Protein AF-A0A1C5S3Q2-F1 (afdb_monomer)

Secondary structure (DSSP, 8-state):
-PPPHHHHHHHHHHHHSS-HHHHHHHHT--HHHHHHHHHH-GGGS-HHHHHHHHHHHT--GGGGT-

Radius of gyration: 10.75 Å; Cα contacts (8 Å, |Δi|>4): 53; chains: 1; bounding box: 24×25×24 Å

pLDDT: mean 85.8, std 10.5, range [45.62, 95.31]

Mean predicted aligned error: 4.46 Å

Structure (mmCIF, N/CA/C/O backbone):
data_AF-A0A1C5S3Q2-F1
#
_entry.id   AF-A0A1C5S3Q2-F1
#
loop_
_atom_site.group_PDB
_atom_site.id
_atom_site.type_symbol
_atom_site.label_atom_id
_atom_site.label_alt_id
_atom_site.label_comp_id
_atom_site.label_asym_id
_atom_site.label_entity_id
_atom_site.label_seq_id
_atom_site.pdbx_PDB_ins_code
_atom_site.Cartn_x
_atom_site.Cartn_y
_atom_site.Cartn_z
_atom_site.occupancy
_atom_site.B_iso_or_equiv
_atom_site.auth_seq_id
_atom_site.auth_comp_id
_atom_site.auth_asym_id
_atom_site.auth_atom_id
_atom_site.pdbx_PDB_model_num
ATOM 1 N N . MET A 1 1 ? 14.610 14.998 -2.809 1.00 45.62 1 MET A N 1
ATOM 2 C CA . MET A 1 1 ? 14.390 13.616 -3.280 1.00 45.62 1 MET A CA 1
ATOM 3 C C . MET A 1 1 ? 12.908 13.482 -3.569 1.00 45.62 1 MET A C 1
ATOM 5 O O . MET A 1 1 ? 12.125 13.890 -2.723 1.00 45.62 1 MET A O 1
ATOM 9 N N . GLY A 1 2 ? 12.535 13.091 -4.789 1.00 67.06 2 GLY A N 1
ATOM 10 C CA . GLY A 1 2 ? 11.128 12.944 -5.171 1.00 67.06 2 GLY A CA 1
ATOM 11 C C . GLY A 1 2 ? 10.501 11.727 -4.494 1.00 67.06 2 GLY A C 1
ATOM 12 O O . GLY A 1 2 ? 11.210 10.772 -4.188 1.00 67.06 2 GLY A O 1
ATOM 13 N N . MET A 1 3 ? 9.192 11.784 -4.255 1.00 79.12 3 MET A N 1
ATOM 14 C CA . MET A 1 3 ? 8.418 10.666 -3.717 1.00 79.12 3 MET A CA 1
ATOM 15 C C . MET A 1 3 ? 8.522 9.455 -4.655 1.00 79.12 3 MET A C 1
ATOM 17 O O . MET A 1 3 ? 8.314 9.579 -5.864 1.00 79.12 3 MET A O 1
ATOM 21 N N . THR A 1 4 ? 8.848 8.292 -4.102 1.00 87.44 4 THR A N 1
ATOM 22 C CA . THR A 1 4 ? 8.861 7.017 -4.826 1.00 87.44 4 THR A CA 1
ATOM 23 C C . THR A 1 4 ? 7.438 6.548 -5.133 1.00 87.44 4 THR A C 1
ATOM 25 O O . THR A 1 4 ? 6.455 6.980 -4.523 1.00 87.44 4 THR A O 1
ATOM 28 N N . ARG A 1 5 ? 7.301 5.628 -6.089 1.00 84.19 5 ARG A N 1
ATOM 29 C CA . ARG A 1 5 ? 5.992 5.074 -6.473 1.00 84.19 5 ARG A CA 1
ATOM 30 C C . ARG A 1 5 ? 5.359 4.299 -5.326 1.00 84.19 5 ARG A C 1
ATOM 32 O O . ARG A 1 5 ? 4.150 4.345 -5.127 1.00 84.19 5 ARG A O 1
ATOM 39 N N . GLU A 1 6 ? 6.195 3.623 -4.557 1.00 89.06 6 GLU A N 1
ATOM 40 C CA . GLU A 1 6 ? 5.844 2.855 -3.377 1.00 89.06 6 GLU A CA 1
ATOM 41 C C . GLU A 1 6 ? 5.331 3.769 -2.259 1.00 89.06 6 GLU A C 1
ATOM 43 O O . GLU A 1 6 ? 4.304 3.480 -1.645 1.00 89.06 6 GLU A O 1
ATOM 48 N N . GLU A 1 7 ? 5.985 4.910 -2.030 1.00 88.81 7 GLU A N 1
ATOM 49 C CA . GLU A 1 7 ? 5.510 5.926 -1.084 1.00 88.81 7 GLU A CA 1
ATOM 50 C C . GLU A 1 7 ? 4.182 6.540 -1.530 1.00 88.81 7 GLU A C 1
ATOM 52 O O . GLU A 1 7 ? 3.272 6.677 -0.708 1.00 88.81 7 GLU A O 1
ATOM 57 N N . ARG A 1 8 ? 4.021 6.834 -2.829 1.00 88.19 8 ARG A N 1
ATOM 58 C CA . ARG A 1 8 ? 2.746 7.311 -3.385 1.00 88.19 8 ARG A CA 1
ATOM 59 C C . ARG A 1 8 ? 1.639 6.276 -3.186 1.00 88.19 8 ARG A C 1
ATOM 61 O O . ARG A 1 8 ? 0.566 6.623 -2.697 1.00 88.19 8 ARG A O 1
ATOM 68 N N . LEU A 1 9 ? 1.905 5.005 -3.494 1.00 88.50 9 LEU A N 1
ATOM 69 C CA . LEU A 1 9 ? 0.952 3.911 -3.295 1.00 88.50 9 LEU A CA 1
ATOM 70 C C . LEU A 1 9 ? 0.568 3.781 -1.817 1.00 88.50 9 LEU A C 1
ATOM 72 O O . LEU A 1 9 ? -0.612 3.683 -1.489 1.00 88.50 9 LEU A O 1
ATOM 76 N N . ARG A 1 10 ? 1.551 3.844 -0.913 1.00 91.12 10 ARG A N 1
ATOM 77 C CA . ARG A 1 10 ? 1.312 3.820 0.533 1.00 91.12 10 ARG A CA 1
ATOM 78 C C . ARG A 1 10 ? 0.444 4.991 0.984 1.00 91.12 10 ARG A C 1
ATOM 80 O O . ARG A 1 10 ? -0.466 4.775 1.777 1.00 91.12 10 ARG A O 1
ATOM 87 N N . SER A 1 11 ? 0.701 6.196 0.483 1.00 91.12 11 SER A N 1
ATOM 88 C CA . SER A 1 11 ? -0.113 7.369 0.802 1.00 91.12 11 SER A CA 1
ATOM 89 C C . SER A 1 11 ? -1.559 7.185 0.343 1.00 91.12 11 SER A C 1
ATOM 91 O O . SER A 1 11 ? -2.472 7.437 1.116 1.00 91.12 11 SER A O 1
ATOM 93 N N . LEU A 1 12 ? -1.772 6.685 -0.877 1.00 91.00 12 LEU A N 1
ATOM 94 C CA . LEU A 1 12 ? -3.109 6.431 -1.428 1.00 91.00 12 LEU A CA 1
ATOM 95 C C . LEU A 1 12 ? -3.864 5.346 -0.651 1.00 91.00 12 LEU A C 1
ATOM 97 O O . LEU A 1 12 ? -5.068 5.461 -0.432 1.00 91.00 12 LEU A O 1
ATOM 101 N N . ILE A 1 13 ? -3.155 4.310 -0.195 1.00 92.69 13 ILE A N 1
ATOM 102 C CA . ILE A 1 13 ? -3.725 3.287 0.685 1.00 92.69 13 ILE A CA 1
ATOM 103 C C . ILE A 1 13 ? -4.187 3.916 2.001 1.00 92.69 13 ILE A C 1
ATOM 105 O 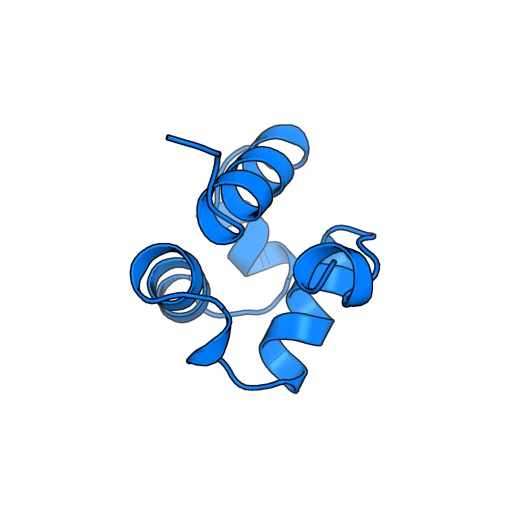O . IL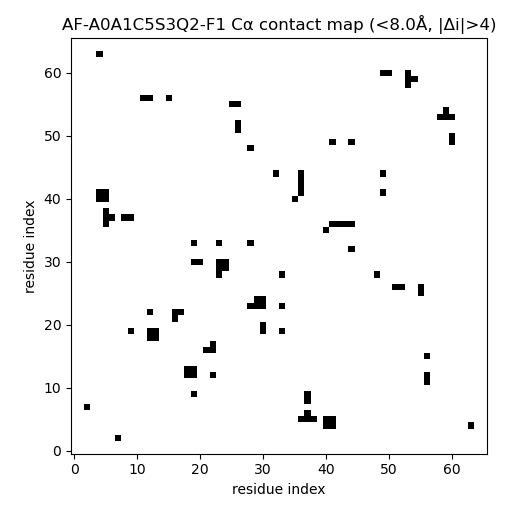E A 1 13 ? -5.294 3.632 2.445 1.00 92.69 13 ILE A O 1
ATOM 109 N N . LEU A 1 14 ? -3.358 4.754 2.626 1.00 93.12 14 LEU A N 1
ATOM 110 C CA . LEU A 1 14 ? -3.674 5.373 3.918 1.00 93.12 14 LEU A CA 1
ATOM 111 C C . LEU A 1 14 ? -4.732 6.483 3.820 1.00 93.12 14 LEU A C 1
ATOM 113 O O . LEU A 1 14 ? -5.383 6.777 4.816 1.00 93.12 14 LEU A O 1
ATOM 117 N N . ASP A 1 15 ? -4.920 7.067 2.639 1.00 92.88 15 ASP A N 1
ATOM 118 C CA . ASP A 1 15 ? -5.980 8.041 2.363 1.00 92.88 15 ASP A CA 1
ATOM 119 C C . ASP A 1 15 ? -7.370 7.376 2.303 1.00 92.88 15 ASP A C 1
ATOM 121 O O . ASP A 1 15 ? -8.360 7.936 2.767 1.00 92.88 15 ASP A O 1
ATOM 125 N N . ARG A 1 16 ? -7.445 6.139 1.784 1.00 91.44 16 ARG A N 1
ATOM 126 C CA . ARG A 1 16 ? -8.711 5.402 1.588 1.00 91.44 16 ARG A CA 1
ATOM 127 C C . ARG A 1 16 ? -9.004 4.339 2.647 1.00 91.44 16 ARG A C 1
ATOM 129 O O . ARG A 1 16 ? -10.161 3.972 2.842 1.00 91.44 16 ARG A O 1
ATOM 136 N N . TYR A 1 17 ? -7.979 3.825 3.321 1.00 93.75 17 TYR A N 1
ATOM 137 C CA . TYR A 1 17 ? -8.084 2.735 4.291 1.00 93.75 17 TYR A CA 1
ATOM 138 C C . TYR A 1 17 ? -7.336 3.084 5.577 1.00 93.75 17 TYR A C 1
ATOM 140 O O . TYR A 1 17 ? -6.256 3.665 5.544 1.00 93.75 17 TYR A O 1
ATOM 148 N N . ALA A 1 18 ? -7.843 2.634 6.730 1.00 91.81 18 ALA A N 1
ATOM 149 C CA . ALA A 1 18 ? -7.239 2.977 8.022 1.00 91.81 18 ALA A CA 1
ATOM 150 C C . ALA A 1 18 ? -5.834 2.377 8.227 1.00 91.81 18 ALA A C 1
ATOM 152 O O . ALA A 1 18 ? -5.082 2.812 9.096 1.00 91.81 18 ALA A O 1
ATOM 153 N N . SER A 1 19 ? -5.472 1.336 7.469 1.00 95.00 19 SER A N 1
ATOM 154 C CA . SER A 1 19 ? -4.131 0.750 7.492 1.00 95.00 19 SER A CA 1
ATOM 155 C C . SER A 1 19 ? -3.854 -0.088 6.247 1.00 95.00 19 SER A C 1
ATOM 157 O O . SER A 1 19 ? -4.771 -0.594 5.597 1.00 95.00 19 SER A O 1
ATOM 159 N N . VAL A 1 20 ? -2.571 -0.354 5.982 1.00 94.19 20 VAL A N 1
ATOM 160 C CA . VAL A 1 20 ? -2.171 -1.275 4.905 1.00 94.19 20 VAL A CA 1
ATOM 161 C C . VAL A 1 20 ? -2.687 -2.698 5.145 1.00 94.19 20 VAL A C 1
ATOM 163 O O . VAL A 1 20 ? -2.994 -3.419 4.201 1.00 94.19 20 VAL A O 1
ATOM 166 N N . ARG A 1 21 ? -2.848 -3.101 6.411 1.00 94.81 21 ARG A N 1
ATOM 167 C CA . ARG A 1 21 ? -3.456 -4.388 6.762 1.00 94.81 21 ARG A CA 1
ATOM 168 C C . ARG A 1 21 ? -4.922 -4.445 6.338 1.00 94.81 21 ARG A C 1
ATOM 170 O O . ARG A 1 21 ? -5.320 -5.428 5.720 1.00 94.81 21 ARG A O 1
ATOM 177 N N . GLN A 1 22 ? -5.702 -3.404 6.625 1.00 95.12 22 GLN A N 1
ATOM 178 C CA . GLN A 1 22 ? -7.102 -3.339 6.196 1.00 95.12 22 GLN A CA 1
ATOM 179 C C . GLN A 1 22 ? -7.208 -3.386 4.670 1.00 95.12 22 GLN A C 1
ATOM 181 O O . GLN A 1 22 ? -7.994 -4.163 4.137 1.00 95.12 22 GLN A O 1
ATOM 186 N N . PHE A 1 23 ? -6.372 -2.618 3.976 1.00 95.31 23 PHE A N 1
ATOM 187 C CA . PHE A 1 23 ? -6.305 -2.657 2.521 1.00 95.31 23 PHE A CA 1
ATOM 188 C C . PHE A 1 23 ? -5.969 -4.053 1.987 1.00 95.31 23 PHE A C 1
ATOM 190 O O . PHE A 1 23 ? -6.655 -4.533 1.098 1.00 95.31 23 PHE A O 1
ATOM 197 N N . SER A 1 24 ? -4.983 -4.749 2.564 1.00 94.12 24 SER A N 1
ATOM 198 C CA . SER A 1 24 ? -4.619 -6.105 2.125 1.00 94.12 24 SER A CA 1
ATOM 199 C C . SER A 1 24 ? -5.782 -7.101 2.247 1.00 94.12 24 SER A C 1
ATOM 201 O O . SER A 1 24 ? -5.992 -7.924 1.360 1.00 94.12 24 SER A O 1
ATOM 203 N N . LEU A 1 25 ? -6.593 -6.970 3.304 1.00 94.38 25 LEU A N 1
ATOM 204 C CA . LEU A 1 25 ? -7.790 -7.788 3.496 1.00 94.38 25 LEU A CA 1
ATOM 205 C C . LEU A 1 25 ? -8.853 -7.475 2.441 1.00 94.38 25 LEU A C 1
ATOM 207 O O . LEU A 1 25 ? -9.452 -8.397 1.898 1.00 94.38 25 LEU A O 1
ATOM 211 N N . HIS A 1 26 ? -9.064 -6.193 2.142 1.00 93.44 26 HIS A N 1
ATOM 212 C CA . HIS A 1 26 ? -10.058 -5.758 1.163 1.00 93.44 26 HIS A CA 1
ATOM 213 C C . HIS A 1 26 ? -9.653 -6.131 -0.268 1.00 93.44 26 HIS A C 1
ATOM 215 O O . HIS A 1 26 ? -10.444 -6.708 -1.004 1.00 93.44 26 HIS A O 1
ATOM 221 N N . ALA A 1 27 ? -8.380 -5.923 -0.606 1.00 91.19 27 ALA A N 1
ATOM 222 C CA . ALA A 1 27 ? -7.801 -6.303 -1.885 1.00 91.19 27 ALA A CA 1
ATOM 223 C C . ALA A 1 27 ? -7.704 -7.823 -2.073 1.00 91.19 27 ALA A C 1
ATOM 225 O O . ALA A 1 27 ? -7.428 -8.255 -3.184 1.00 91.19 27 ALA A O 1
ATOM 226 N N . GLY A 1 28 ? -7.867 -8.647 -1.029 1.00 92.44 28 GLY A N 1
ATOM 227 C CA . GLY A 1 28 ? -7.698 -10.102 -1.116 1.00 92.44 28 GLY A CA 1
ATOM 228 C C . GLY A 1 28 ? -6.249 -10.543 -1.359 1.00 92.44 28 GLY A C 1
ATOM 229 O O . GLY A 1 28 ? -6.011 -11.599 -1.945 1.00 92.44 28 GLY A O 1
ATOM 230 N N . VAL A 1 29 ? -5.273 -9.734 -0.935 1.00 91.06 29 VAL A N 1
ATOM 231 C CA . VAL A 1 29 ? -3.835 -9.981 -1.119 1.00 91.06 29 VAL A CA 1
ATOM 232 C C . VAL A 1 29 ? -3.176 -10.156 0.254 1.00 91.06 29 VA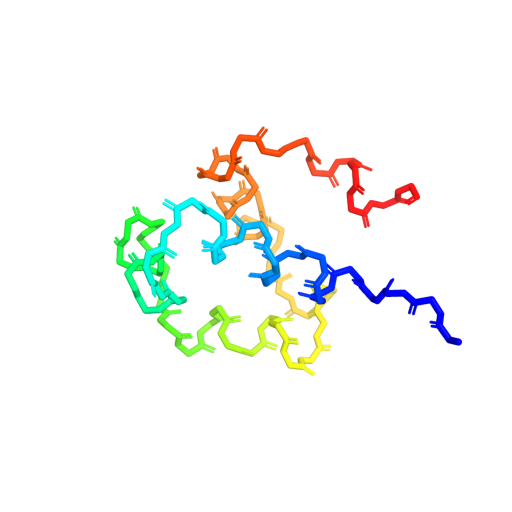L A C 1
ATOM 234 O O . VAL A 1 29 ? -3.480 -9.396 1.172 1.00 91.06 29 VAL A O 1
ATOM 237 N N . PRO A 1 30 ? -2.241 -11.106 0.446 1.00 93.56 30 PRO A N 1
ATOM 238 C CA . PRO A 1 30 ? -1.553 -11.250 1.725 1.00 93.56 30 PRO A CA 1
ATOM 239 C C . PRO A 1 30 ? -0.841 -9.961 2.154 1.00 93.56 30 PRO A C 1
ATOM 241 O O . PRO A 1 30 ? -0.138 -9.327 1.365 1.00 93.56 30 PRO A O 1
ATOM 244 N N . TYR A 1 31 ? -0.951 -9.606 3.437 1.00 94.00 31 TYR A N 1
ATOM 245 C CA . TYR A 1 31 ? -0.282 -8.428 4.004 1.00 94.00 31 TYR A CA 1
ATOM 246 C C . TYR A 1 31 ? 1.230 -8.414 3.729 1.00 94.00 31 TYR A C 1
ATOM 248 O O . TYR A 1 31 ? 1.794 -7.374 3.394 1.00 94.00 31 TYR A O 1
ATOM 256 N N . SER A 1 32 ? 1.886 -9.575 3.818 1.00 92.62 32 SER A N 1
ATOM 257 C CA . SER A 1 32 ? 3.312 -9.740 3.515 1.00 92.62 32 SER A CA 1
ATOM 258 C C . SER A 1 32 ? 3.653 -9.401 2.063 1.00 92.62 32 SER A C 1
ATOM 260 O O . SER A 1 32 ? 4.700 -8.802 1.812 1.00 92.62 32 SER A O 1
ATOM 262 N N . THR A 1 33 ? 2.770 -9.724 1.116 1.00 91.38 33 THR A N 1
ATOM 263 C CA . THR A 1 33 ? 2.919 -9.368 -0.300 1.00 91.38 33 THR A CA 1
ATOM 264 C C . THR A 1 33 ? 2.842 -7.857 -0.480 1.00 91.38 33 THR A C 1
ATOM 266 O O . THR A 1 33 ? 3.733 -7.275 -1.095 1.00 91.38 33 THR A O 1
ATOM 269 N N . VAL A 1 34 ? 1.843 -7.203 0.125 1.00 92.69 34 VAL A N 1
ATOM 270 C CA . VAL A 1 34 ? 1.701 -5.738 0.062 1.00 92.69 34 VAL A CA 1
ATOM 271 C C . VAL A 1 34 ? 2.903 -5.042 0.710 1.00 92.69 34 VAL A C 1
ATOM 273 O O . VAL A 1 34 ? 3.465 -4.116 0.132 1.00 92.69 34 VAL A O 1
ATOM 276 N N . MET A 1 35 ? 3.360 -5.514 1.873 1.00 92.56 35 MET A N 1
ATOM 277 C CA . MET A 1 35 ? 4.561 -4.986 2.532 1.00 92.56 35 MET A CA 1
ATOM 278 C C . MET A 1 35 ? 5.820 -5.162 1.689 1.00 92.56 35 MET A C 1
ATOM 280 O O . MET A 1 35 ? 6.619 -4.236 1.584 1.00 92.56 35 MET A O 1
ATOM 284 N N . THR A 1 36 ? 5.999 -6.331 1.073 1.00 91.12 36 THR A N 1
ATOM 285 C CA . THR A 1 36 ? 7.163 -6.594 0.221 1.00 91.12 36 THR A CA 1
ATOM 286 C C . THR A 1 36 ? 7.158 -5.682 -0.998 1.00 91.12 36 THR A C 1
ATOM 288 O O . THR A 1 36 ? 8.200 -5.132 -1.334 1.00 91.12 36 THR A O 1
ATOM 291 N N . LEU A 1 37 ? 5.993 -5.468 -1.610 1.00 90.69 37 LEU A N 1
ATOM 292 C CA . LEU A 1 37 ? 5.817 -4.557 -2.738 1.00 90.69 37 LEU A CA 1
ATOM 293 C C . LEU A 1 37 ? 6.156 -3.109 -2.357 1.00 90.69 37 LEU A C 1
ATOM 295 O O . LEU A 1 37 ? 6.891 -2.444 -3.079 1.00 90.69 37 LEU A O 1
ATOM 299 N N . LEU A 1 38 ? 5.693 -2.643 -1.194 1.00 90.44 38 LEU A N 1
ATOM 300 C CA . LEU A 1 38 ? 6.006 -1.299 -0.697 1.00 90.44 38 LEU A CA 1
ATOM 301 C C . LEU A 1 38 ? 7.479 -1.129 -0.281 1.00 90.44 38 LEU A C 1
ATOM 303 O O . LEU A 1 38 ? 7.985 -0.014 -0.308 1.00 90.44 38 LEU A O 1
ATOM 307 N N . ALA A 1 39 ? 8.162 -2.201 0.134 1.00 89.12 39 ALA A N 1
ATOM 308 C CA . ALA A 1 39 ? 9.540 -2.137 0.632 1.00 89.12 39 ALA A CA 1
ATOM 309 C C . ALA A 1 39 ? 10.607 -2.410 -0.441 1.00 89.12 39 ALA A C 1
ATOM 311 O O . ALA A 1 39 ? 11.680 -1.813 -0.408 1.00 89.12 39 ALA A O 1
ATOM 312 N N . ARG A 1 40 ? 10.346 -3.349 -1.359 1.00 85.12 40 ARG A N 1
ATOM 313 C CA . ARG A 1 40 ? 11.286 -3.794 -2.407 1.00 85.12 40 ARG A CA 1
ATOM 314 C C . ARG A 1 40 ? 10.979 -3.217 -3.784 1.00 85.12 40 ARG A C 1
ATOM 316 O O . ARG A 1 40 ? 11.793 -3.361 -4.692 1.00 85.12 40 ARG A O 1
ATOM 323 N N . GLY A 1 41 ? 9.826 -2.578 -3.929 1.00 84.12 41 GLY A N 1
ATOM 324 C CA . GLY A 1 41 ? 9.392 -1.959 -5.164 1.00 84.12 41 GLY A CA 1
ATOM 325 C C . GLY A 1 41 ? 8.361 -2.772 -5.935 1.00 84.12 41 GLY A C 1
ATOM 326 O O . GLY A 1 41 ? 8.315 -4.005 -5.877 1.00 84.12 41 GLY A O 1
ATOM 327 N N . ILE A 1 42 ? 7.552 -2.054 -6.713 1.00 82.25 42 ILE A N 1
ATOM 328 C CA . ILE A 1 42 ? 6.438 -2.617 -7.494 1.00 82.25 42 ILE A CA 1
ATOM 329 C C . ILE A 1 42 ? 6.928 -3.608 -8.562 1.00 82.25 42 ILE A C 1
ATOM 331 O O . ILE A 1 42 ? 6.256 -4.596 -8.840 1.00 82.25 42 ILE A O 1
ATOM 335 N N . GLY A 1 43 ? 8.133 -3.403 -9.105 1.00 76.44 43 GLY A N 1
ATOM 336 C CA . GLY A 1 43 ? 8.713 -4.259 -10.149 1.00 76.44 43 GLY A CA 1
ATOM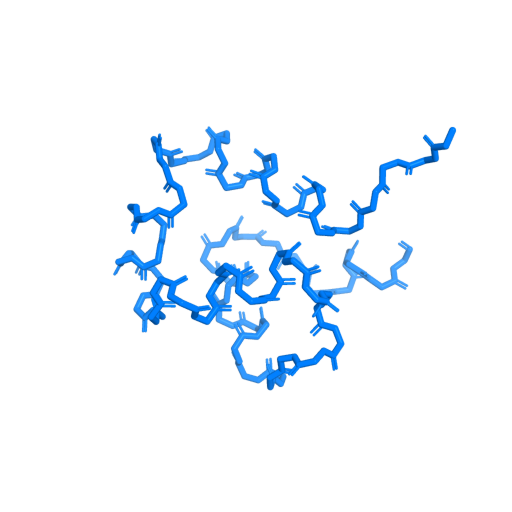 337 C C . GLY A 1 43 ? 9.042 -5.693 -9.716 1.00 76.44 43 GLY A C 1
ATOM 338 O O . GLY A 1 43 ? 9.274 -6.537 -10.575 1.00 76.44 43 GLY A O 1
ATOM 339 N N . GLY A 1 44 ? 9.065 -5.982 -8.410 1.00 78.75 44 GLY A N 1
ATOM 340 C CA . GLY A 1 44 ? 9.275 -7.338 -7.888 1.00 78.75 44 GLY A CA 1
ATOM 341 C C . GLY A 1 44 ? 7.989 -8.150 -7.701 1.00 78.75 44 GLY A C 1
ATOM 342 O O . GLY A 1 44 ? 8.063 -9.333 -7.374 1.00 78.75 44 GLY A O 1
ATOM 343 N N . ALA A 1 45 ? 6.817 -7.532 -7.862 1.00 84.88 45 ALA A N 1
ATOM 344 C CA . ALA A 1 45 ? 5.526 -8.199 -7.727 1.00 84.88 45 ALA A CA 1
ATOM 345 C C . ALA A 1 45 ? 5.023 -8.725 -9.079 1.00 84.88 45 ALA A C 1
ATOM 347 O O . ALA A 1 45 ? 5.367 -8.189 -10.132 1.00 84.88 45 ALA A O 1
ATOM 348 N N . SER A 1 46 ? 4.175 -9.762 -9.061 1.00 86.25 46 SER A N 1
ATOM 349 C CA . SER A 1 46 ? 3.537 -10.219 -10.299 1.00 86.25 46 SER A CA 1
ATOM 350 C C . SER A 1 46 ? 2.623 -9.130 -10.858 1.00 86.25 46 SER A C 1
ATOM 352 O O . SER A 1 46 ? 1.984 -8.391 -10.101 1.00 86.25 46 SER A O 1
ATOM 354 N N . PHE A 1 47 ? 2.517 -9.069 -12.184 1.00 84.12 47 PHE A N 1
ATOM 355 C CA . PHE A 1 47 ? 1.622 -8.135 -12.860 1.00 84.12 47 PHE A CA 1
ATOM 356 C C . PHE A 1 47 ? 0.179 -8.253 -12.346 1.00 84.12 47 PHE A C 1
ATOM 358 O O . PHE A 1 47 ? -0.440 -7.238 -12.038 1.00 84.12 47 PHE A O 1
ATOM 365 N N . ASP 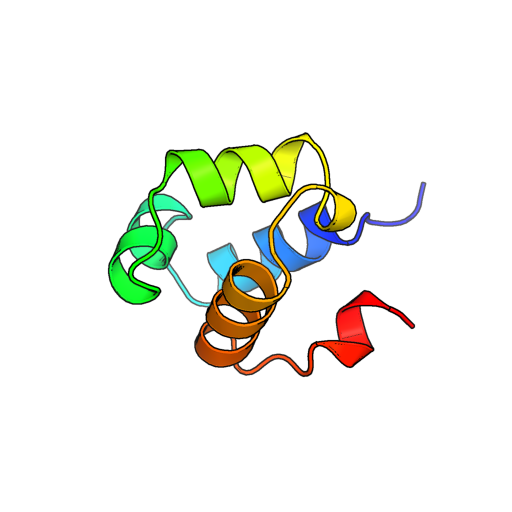A 1 48 ? -0.326 -9.474 -12.146 1.00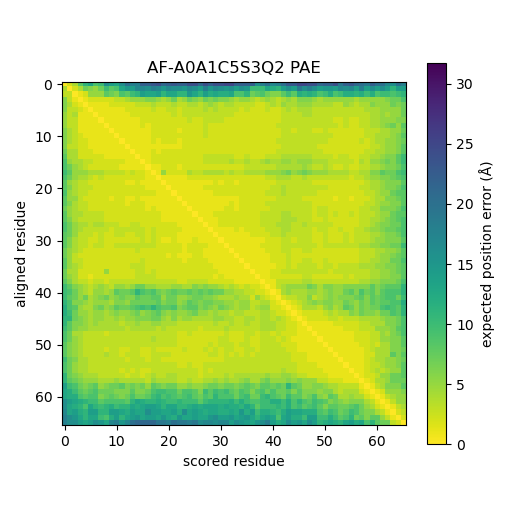 87.25 48 ASP A N 1
ATOM 366 C CA . ASP A 1 48 ? -1.669 -9.716 -11.601 1.00 87.25 48 ASP A CA 1
ATOM 367 C C . ASP A 1 48 ? -1.875 -9.073 -10.228 1.00 87.25 48 ASP A C 1
ATOM 369 O O . ASP A 1 48 ? -2.911 -8.450 -9.983 1.00 87.25 48 ASP A O 1
ATOM 373 N N . THR A 1 49 ? -0.866 -9.164 -9.356 1.00 88.19 49 THR A N 1
ATOM 374 C CA . THR A 1 49 ? -0.903 -8.563 -8.017 1.00 88.19 49 THR A CA 1
ATOM 375 C C . THR A 1 49 ? -0.963 -7.044 -8.121 1.00 88.19 49 THR A C 1
ATOM 377 O O . THR A 1 49 ? -1.796 -6.409 -7.477 1.00 88.19 49 THR A O 1
ATOM 380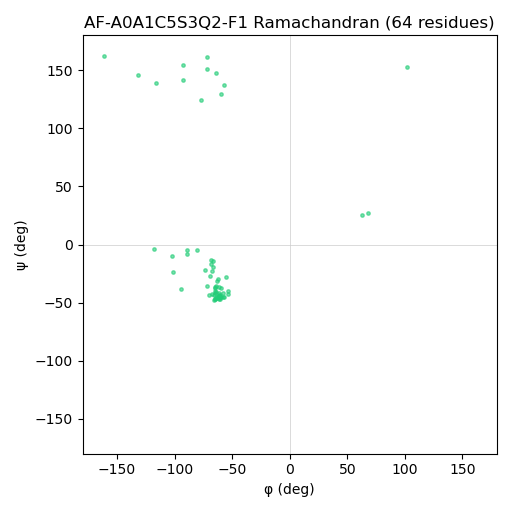 N N . VAL A 1 50 ? -0.114 -6.446 -8.961 1.00 86.69 50 VAL A N 1
ATOM 381 C CA . VAL A 1 50 ? -0.098 -4.991 -9.173 1.00 86.69 50 VAL A CA 1
ATOM 382 C C . VAL A 1 50 ? -1.439 -4.517 -9.732 1.00 86.69 50 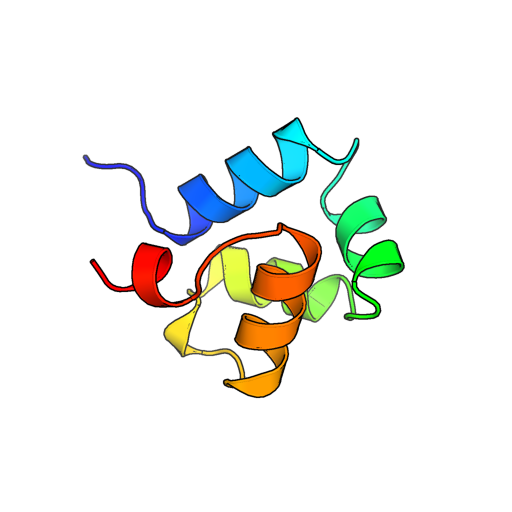VAL A C 1
ATOM 384 O O . VAL A 1 50 ? -2.014 -3.562 -9.212 1.00 86.69 50 VAL A O 1
ATOM 387 N N . MET A 1 51 ? -1.983 -5.220 -10.726 1.00 87.94 51 MET A N 1
ATOM 388 C CA . MET A 1 51 ? -3.288 -4.918 -11.316 1.00 87.94 51 MET A CA 1
ATOM 389 C C . MET A 1 51 ? -4.422 -5.015 -10.295 1.00 87.94 51 MET A C 1
ATOM 391 O O . MET A 1 51 ? -5.308 -4.164 -10.289 1.00 87.94 51 MET A O 1
ATOM 395 N N . GLN A 1 52 ? -4.407 -6.025 -9.425 1.00 89.56 52 GLN A N 1
ATOM 396 C CA . GLN A 1 52 ? -5.405 -6.192 -8.368 1.00 89.56 52 GLN A CA 1
ATOM 397 C C . GLN A 1 52 ? -5.376 -5.032 -7.372 1.00 89.56 52 GLN A C 1
ATOM 399 O O . GLN A 1 52 ? -6.422 -4.456 -7.089 1.00 89.56 52 GLN A O 1
ATOM 404 N N . LEU A 1 53 ? -4.189 -4.628 -6.916 1.00 88.88 53 LEU A N 1
ATOM 405 C CA . LEU A 1 53 ? -4.030 -3.492 -6.004 1.00 88.88 53 LEU A CA 1
ATOM 406 C C . LEU A 1 53 ? -4.442 -2.168 -6.663 1.00 88.88 53 LEU A C 1
ATOM 408 O O . LEU A 1 53 ? -5.095 -1.345 -6.027 1.00 88.88 53 LEU A O 1
ATOM 412 N N . CYS A 1 54 ? -4.099 -1.971 -7.941 1.00 87.69 54 CYS A N 1
ATOM 413 C CA . CYS A 1 54 ? -4.502 -0.782 -8.695 1.00 87.69 54 CYS A CA 1
ATOM 414 C C . CYS A 1 54 ? -6.020 -0.713 -8.870 1.00 87.69 54 CYS A C 1
ATOM 416 O O . CYS A 1 54 ? -6.602 0.339 -8.622 1.00 87.69 54 CYS A O 1
ATOM 418 N N . ARG A 1 55 ? -6.669 -1.830 -9.235 1.00 88.75 55 ARG A N 1
ATOM 419 C CA . ARG A 1 55 ? -8.136 -1.910 -9.337 1.00 88.75 55 ARG A CA 1
ATOM 420 C C . ARG A 1 55 ? -8.806 -1.533 -8.024 1.00 88.75 55 ARG A C 1
ATOM 422 O O . ARG A 1 55 ? -9.731 -0.730 -8.037 1.00 88.75 55 ARG A O 1
ATOM 429 N N . GLU A 1 56 ? -8.300 -2.063 -6.915 1.00 90.94 56 GLU A N 1
ATOM 430 C CA . GLU A 1 56 ? -8.857 -1.796 -5.590 1.00 90.94 56 GLU A CA 1
ATOM 431 C C . GLU A 1 56 ? -8.718 -0.323 -5.184 1.00 90.94 56 GLU A C 1
ATOM 433 O O . GLU A 1 56 ? -9.620 0.276 -4.609 1.00 90.94 56 GLU A O 1
ATOM 438 N N . LEU A 1 57 ? -7.602 0.305 -5.556 1.00 87.56 57 LEU A N 1
ATOM 439 C CA . LEU A 1 57 ? -7.368 1.727 -5.307 1.00 87.56 57 LEU A CA 1
ATOM 440 C C . LEU A 1 57 ? -8.054 2.647 -6.333 1.00 87.56 57 LEU A C 1
ATOM 442 O O . LEU A 1 57 ? -7.989 3.870 -6.186 1.00 87.56 57 LEU A O 1
ATOM 446 N N . GLY A 1 58 ? -8.697 2.091 -7.366 1.00 84.38 58 GLY A N 1
ATOM 447 C CA . GLY A 1 58 ? -9.241 2.852 -8.493 1.00 84.38 58 GLY A CA 1
ATOM 448 C C . GLY A 1 58 ? -8.164 3.581 -9.305 1.00 84.38 58 GLY A C 1
ATOM 449 O O . GLY A 1 58 ? -8.445 4.610 -9.914 1.00 84.38 58 GLY A O 1
ATOM 450 N N . LEU A 1 59 ? -6.927 3.081 -9.278 1.00 83.38 59 LEU A 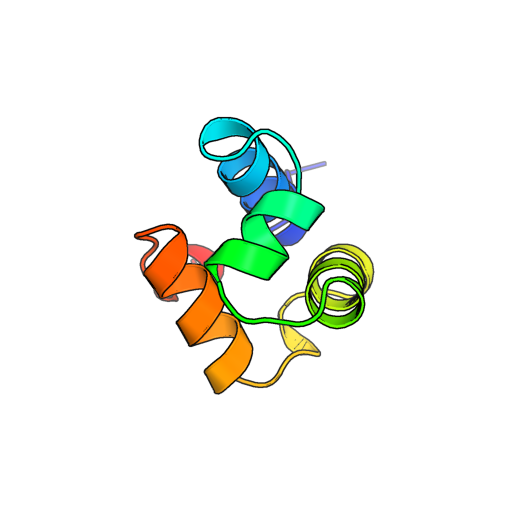N 1
ATOM 451 C CA . LEU A 1 59 ? -5.781 3.663 -9.967 1.00 83.38 59 LEU A CA 1
ATOM 452 C C . LEU A 1 59 ? -5.608 3.036 -11.341 1.00 83.38 59 LEU A C 1
ATOM 454 O O . LEU A 1 59 ? -5.738 1.822 -11.520 1.00 83.38 59 LEU A O 1
ATOM 458 N N . ASN A 1 60 ? -5.229 3.867 -12.307 1.00 77.00 60 ASN A N 1
ATOM 459 C CA . ASN A 1 60 ? -4.774 3.362 -13.587 1.00 77.00 60 ASN A CA 1
ATOM 460 C C . ASN A 1 60 ? -3.332 2.840 -13.419 1.00 77.00 60 ASN A C 1
ATOM 462 O O . ASN A 1 60 ? -2.474 3.609 -12.988 1.00 77.00 60 ASN A O 1
ATOM 466 N N . PRO A 1 61 ? -3.017 1.576 -13.758 1.00 70.31 61 PRO A N 1
ATOM 467 C CA . PRO A 1 61 ? -1.663 1.024 -13.615 1.00 70.31 61 PRO A CA 1
ATOM 468 C C . PRO A 1 61 ? -0.602 1.851 -14.352 1.00 70.31 61 PRO A C 1
ATOM 470 O O . PRO A 1 61 ? 0.554 1.907 -13.938 1.00 70.31 61 PRO A O 1
ATOM 473 N N . PHE A 1 62 ? -1.009 2.534 -15.425 1.00 68.44 62 PHE A N 1
ATOM 474 C CA . PHE A 1 62 ? -0.160 3.441 -16.191 1.00 68.44 62 PHE A CA 1
ATOM 475 C C . PHE A 1 62 ? 0.248 4.703 -15.410 1.00 68.44 62 PHE A C 1
ATOM 477 O O . PHE A 1 62 ? 1.310 5.248 -15.686 1.00 68.44 62 PHE A O 1
ATOM 484 N N . GLU A 1 63 ? -0.500 5.125 -14.381 1.00 66.06 63 GLU A N 1
ATOM 485 C CA . GLU A 1 63 ? -0.084 6.229 -13.495 1.00 66.06 63 GLU A CA 1
ATOM 486 C C . GLU A 1 63 ? 1.121 5.882 -12.608 1.00 66.06 63 GLU A C 1
ATOM 488 O O . GLU A 1 63 ? 1.743 6.781 -12.045 1.00 66.06 63 GLU A O 1
ATOM 493 N N . LEU A 1 64 ? 1.444 4.594 -12.453 1.00 61.28 64 LEU A N 1
ATOM 494 C CA . LEU A 1 64 ? 2.639 4.135 -11.737 1.00 61.28 64 LEU A CA 1
ATOM 495 C C . LEU A 1 64 ? 3.861 4.007 -12.662 1.00 61.28 64 LEU A C 1
ATOM 497 O O . LEU A 1 64 ? 4.953 3.684 -12.196 1.00 61.28 64 LEU A O 1
ATOM 501 N N . TYR A 1 65 ? 3.698 4.211 -13.967 1.00 59.78 65 TYR A N 1
ATOM 502 C CA . TYR A 1 65 ? 4.770 4.070 -14.957 1.00 59.78 65 TYR A CA 1
ATOM 503 C C . TYR A 1 65 ? 5.098 5.368 -15.708 1.00 59.78 65 TYR A C 1
ATOM 505 O O . TYR A 1 65 ? 6.044 5.361 -16.494 1.00 59.78 65 TYR A O 1
ATOM 513 N N . ILE A 1 66 ? 4.353 6.449 -15.453 1.00 50.62 66 ILE A N 1
ATOM 514 C CA . ILE A 1 66 ? 4.603 7.806 -15.967 1.00 50.62 66 ILE A CA 1
ATOM 515 C C . ILE A 1 66 ? 5.424 8.615 -14.964 1.00 50.62 66 ILE A C 1
ATOM 517 O O . ILE A 1 66 ? 5.151 8.498 -13.747 1.00 50.62 66 ILE A O 1
#

Solvent-accessible surface area (backbone atoms only — not comparable to full-atom values): 3974 Å² total; per-residue (Å²): 134,81,85,49,68,38,56,51,50,50,50,55,43,54,74,79,27,99,34,68,61,58,42,21,63,73,57,73,43,60,50,67,57,55,51,45,27,54,74,73,32,67,88,77,49,55,68,69,57,54,52,45,53,22,58,68,69,71,43,62,71,64,70,76,74,107

Sequence (66 aa):
MGMTREERLRSLILDRYASVRQFSLHAGVPYSTVMTLLARGIGGASFDTVMQLCRELGLNPFELYI

Nearest PDB structures (foldseek):
  7t5u-assembly1_A  TM=7.893E-01  e=4.547E-02  Escherichia coli
  3zkc-assembly1_B  TM=8.184E-01  e=9.751E-02  Bacillus subtilis subsp. subtilis str. 168
  3qq6-assembly1_A  TM=8.161E-01  e=9.751E-02  Bacillus subtilis
  1zzc-assembly1_A-2  TM=7.593E-01  e=3.344E-01  Streptomyces wedmorensis
  1zz7-assembly1_A-2  TM=7.073E-01  e=3.153E-01  Streptomyces wedmorensis

Foldseek 3Di:
DDQALLNVLLVLCVVVDVHLCRLCVVLVHDSVLNVCCSVVHVVVHDPVSLVSSCVSSVHDSVVNVD